Protein AF-A0A7X8Z5D9-F1 (afdb_monomer)

Mean predicted aligned error: 6.72 Å

Foldseek 3Di:
DDQEEEAEFAPLDDVRVVVSVVVQVVCCVVPVNGYYDYDHCLVVDDVVVSVVVSVVVCVVVVVVVPD

Solvent-accessible surface area (backbone atoms only — not comparable to full-atom values): 3977 Å² total; per-residue (Å²): 135,87,65,68,48,80,43,80,28,56,68,68,52,74,64,41,50,52,51,46,52,50,54,52,49,56,49,39,73,78,36,73,92,45,52,71,46,79,43,53,55,44,80,75,40,57,72,68,57,38,50,51,52,37,52,51,48,52,56,54,50,61,60,64,68,74,112

Radius of gyration: 15.15 Å; Cα contacts (8 Å, |Δi|>4): 61; chains: 1; bounding box: 31×33×36 Å

Nearest PDB structures (foldseek):
  6xxy-assembly1_B  TM=6.903E-01  e=1.225E+00  Haemophilus influenzae Rd KW20
  3udu-assembly2_D  TM=6.988E-01  e=1.620E+00  Campylobacter jejuni
  1cm7-assembly1_B  TM=6.951E-01  e=1.620E+00  Escherichia coli
  5j33-assembly1_A  TM=6.661E-01  e=1.862E+00  Arabidopsis thaliana
  1cnz-assembly1_B  TM=5.448E-01  e=1.225E+00  Salmonella enterica subsp. enterica serovar Typhimurium

Sequence (67 aa):
MVDRLLVLSASIGAGHLKAAEAVCGAFKECHPEKNVVHVDFLKYCDPVVSKLLEESYYFLTSRLVRK

pLDDT: mean 84.17, std 9.7, range [45.16, 94.25]

Structure (mmCIF, N/CA/C/O backbone):
data_AF-A0A7X8Z5D9-F1
#
_entry.id   AF-A0A7X8Z5D9-F1
#
loop_
_atom_site.group_PDB
_atom_site.id
_atom_site.type_symbol
_atom_site.label_atom_id
_atom_site.label_alt_id
_atom_site.label_comp_id
_atom_site.label_asym_id
_atom_site.label_entity_id
_atom_site.label_seq_id
_atom_site.pdbx_PDB_ins_code
_atom_site.Cartn_x
_atom_site.Cartn_y
_atom_site.Cartn_z
_atom_site.occupancy
_atom_site.B_iso_or_equiv
_atom_site.auth_seq_id
_atom_site.auth_comp_id
_atom_site.auth_asym_id
_atom_site.auth_atom_id
_atom_site.pdbx_PDB_model_num
ATOM 1 N N . MET A 1 1 ? -23.364 -2.396 7.541 1.00 61.06 1 MET A N 1
ATOM 2 C CA . MET A 1 1 ? -22.190 -1.866 8.267 1.00 61.06 1 MET A CA 1
ATOM 3 C C . MET A 1 1 ? -20.947 -2.378 7.553 1.00 61.06 1 MET A C 1
ATOM 5 O O . MET A 1 1 ? -21.011 -3.481 7.030 1.00 61.06 1 MET A O 1
ATOM 9 N N . VAL A 1 2 ? -19.889 -1.574 7.409 1.00 75.69 2 VAL A N 1
ATOM 10 C CA . VAL A 1 2 ? -18.649 -2.009 6.735 1.00 75.69 2 VAL A CA 1
ATOM 11 C C . VAL A 1 2 ? -17.729 -2.636 7.779 1.00 75.69 2 VAL A C 1
ATOM 13 O O . VAL A 1 2 ? -17.362 -1.951 8.736 1.00 75.69 2 VAL A O 1
ATOM 16 N N . ASP A 1 3 ? -17.373 -3.906 7.579 1.00 86.12 3 ASP A N 1
ATOM 17 C CA . ASP A 1 3 ? -16.563 -4.709 8.515 1.00 86.12 3 ASP A CA 1
ATOM 18 C C . ASP A 1 3 ? -15.092 -4.832 8.089 1.00 86.12 3 ASP A C 1
ATOM 20 O O . ASP A 1 3 ? -14.232 -5.235 8.876 1.00 86.12 3 ASP A O 1
ATOM 24 N N . ARG A 1 4 ? -14.793 -4.516 6.822 1.00 91.75 4 ARG A N 1
ATOM 25 C CA . ARG A 1 4 ? -13.454 -4.629 6.233 1.00 91.75 4 ARG A CA 1
ATOM 26 C C . ARG A 1 4 ? -13.173 -3.464 5.293 1.00 91.75 4 ARG A C 1
ATOM 28 O O . ARG A 1 4 ? -14.040 -3.095 4.505 1.00 91.75 4 ARG A O 1
ATOM 35 N N . LEU A 1 5 ? -11.954 -2.937 5.348 1.00 91.19 5 LEU A N 1
ATOM 36 C CA . LEU A 1 5 ? -11.447 -1.917 4.435 1.00 91.19 5 LEU A CA 1
ATOM 37 C C . LEU A 1 5 ? -10.258 -2.474 3.643 1.00 91.19 5 LEU A C 1
ATOM 39 O O . LEU A 1 5 ? -9.296 -2.977 4.222 1.00 91.19 5 LEU A O 1
ATOM 43 N N . LEU A 1 6 ? -10.315 -2.361 2.318 1.00 92.88 6 LEU A N 1
ATOM 44 C CA . LEU A 1 6 ? -9.176 -2.600 1.436 1.00 92.88 6 LEU A CA 1
ATOM 45 C C . LEU A 1 6 ? -8.721 -1.260 0.864 1.00 92.88 6 LEU A C 1
ATOM 47 O O . LEU A 1 6 ? -9.499 -0.573 0.204 1.00 92.88 6 LEU A O 1
ATOM 51 N N . VAL A 1 7 ? -7.460 -0.912 1.095 1.00 92.19 7 VAL A N 1
ATOM 52 C CA . VAL A 1 7 ? -6.819 0.263 0.507 1.00 92.19 7 VAL A CA 1
ATOM 53 C C . VAL A 1 7 ? -5.876 -0.209 -0.590 1.00 92.19 7 VAL A C 1
ATOM 55 O O . VAL A 1 7 ? -4.915 -0.927 -0.318 1.00 92.19 7 VAL A O 1
ATOM 58 N N . LEU A 1 8 ? -6.160 0.190 -1.829 1.00 91.12 8 LEU A N 1
ATOM 59 C CA . LEU A 1 8 ? -5.304 -0.072 -2.983 1.00 91.12 8 LEU A CA 1
ATOM 60 C C . LEU A 1 8 ? -4.469 1.170 -3.291 1.00 91.12 8 LEU A C 1
ATOM 62 O O . LEU A 1 8 ? -5.023 2.247 -3.506 1.00 91.12 8 LEU A O 1
ATOM 66 N N . SER A 1 9 ? -3.147 1.018 -3.334 1.00 88.44 9 SER A N 1
ATOM 67 C CA . SER A 1 9 ? -2.225 2.073 -3.766 1.00 88.44 9 SER A CA 1
ATOM 68 C C . SER A 1 9 ? -1.449 1.661 -5.011 1.00 88.44 9 SER A C 1
ATOM 70 O O . SER A 1 9 ? -1.190 0.478 -5.219 1.00 88.44 9 SER A O 1
ATOM 72 N N . ALA A 1 10 ? -1.028 2.655 -5.792 1.00 84.38 10 ALA A N 1
ATOM 73 C CA . ALA A 1 10 ? 0.039 2.521 -6.775 1.00 84.38 10 ALA A CA 1
ATOM 74 C C . ALA A 1 10 ? 1.260 3.268 -6.238 1.00 84.38 10 ALA A C 1
ATOM 76 O O . ALA A 1 10 ? 1.191 4.488 -6.099 1.00 84.38 10 ALA A O 1
ATOM 77 N N . SER A 1 11 ? 2.365 2.589 -5.941 1.00 79.12 11 SER A N 1
ATOM 78 C CA . SER A 1 11 ? 3.625 3.246 -5.538 1.00 79.12 11 SER A CA 1
ATOM 79 C C . SER A 1 11 ? 4.346 3.973 -6.685 1.00 79.12 11 SER A C 1
ATOM 81 O O 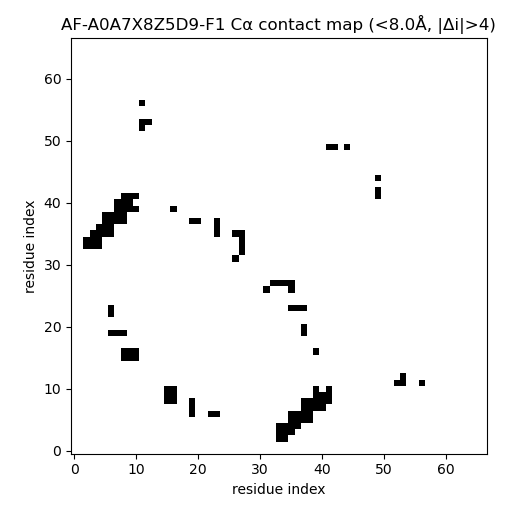. SER A 1 11 ? 5.547 3.819 -6.877 1.00 79.12 11 SER A O 1
ATOM 83 N N . ILE A 1 12 ? 3.624 4.799 -7.442 1.00 74.75 12 ILE A N 1
ATOM 84 C CA . ILE A 1 12 ? 4.187 5.743 -8.411 1.00 74.75 12 ILE A CA 1
ATOM 85 C C . ILE A 1 12 ? 4.654 6.980 -7.623 1.00 74.75 12 ILE A C 1
ATOM 87 O O . ILE A 1 12 ? 4.003 8.023 -7.605 1.00 74.75 12 ILE A O 1
ATOM 91 N N . GLY A 1 13 ? 5.735 6.811 -6.856 1.00 69.50 13 GLY A N 1
ATOM 92 C CA . GLY A 1 13 ? 6.273 7.807 -5.922 1.00 69.50 13 GLY A CA 1
ATOM 93 C C . GLY A 1 13 ? 5.813 7.655 -4.459 1.00 69.50 13 GLY A C 1
ATOM 94 O O . GLY A 1 13 ? 4.854 6.956 -4.131 1.00 69.50 13 GLY A O 1
ATOM 95 N N . ALA A 1 14 ? 6.516 8.335 -3.542 1.00 73.19 14 ALA A N 1
ATOM 96 C CA . ALA A 1 14 ? 6.355 8.159 -2.089 1.00 73.19 14 ALA A CA 1
ATOM 97 C C . ALA A 1 14 ? 5.002 8.646 -1.522 1.00 73.19 14 ALA A C 1
ATOM 99 O O . ALA A 1 14 ? 4.579 8.200 -0.453 1.00 73.19 14 ALA A O 1
ATOM 100 N N . GLY A 1 15 ? 4.311 9.553 -2.224 1.00 82.44 15 GLY A N 1
ATOM 101 C CA . GLY A 1 15 ? 3.077 10.179 -1.737 1.00 82.44 15 GLY A CA 1
ATOM 102 C C . GLY A 1 15 ? 1.888 9.220 -1.644 1.00 82.44 15 GLY A C 1
ATOM 103 O O . GLY A 1 15 ? 1.131 9.269 -0.678 1.00 82.44 15 GLY A O 1
ATOM 104 N N . HIS A 1 16 ? 1.735 8.312 -2.610 1.00 84.56 16 HIS A N 1
ATOM 105 C CA . HIS A 1 16 ? 0.597 7.388 -2.657 1.00 84.56 16 HIS A CA 1
ATOM 106 C C . HIS A 1 16 ? 0.658 6.321 -1.564 1.00 84.56 16 HIS A C 1
ATOM 108 O O . HIS A 1 16 ? -0.365 6.003 -0.957 1.00 84.56 16 HIS A O 1
ATOM 114 N N . LEU A 1 17 ? 1.861 5.829 -1.257 1.00 86.12 17 LEU A N 1
ATOM 115 C CA . LEU A 1 17 ? 2.070 4.901 -0.151 1.00 86.12 17 LEU A CA 1
ATOM 116 C C . LEU A 1 17 ? 1.727 5.567 1.189 1.00 86.12 17 LEU A C 1
ATOM 118 O O . LEU A 1 17 ? 0.959 5.015 1.972 1.00 86.12 17 LEU A O 1
ATOM 122 N N . LYS A 1 18 ? 2.225 6.790 1.418 1.00 89.56 18 LYS A N 1
ATOM 123 C CA . LYS A 1 18 ? 1.969 7.545 2.654 1.00 89.56 18 LYS A CA 1
ATOM 124 C C . LYS A 1 18 ? 0.496 7.900 2.840 1.00 89.56 18 LYS A C 1
ATOM 126 O O . LYS A 1 18 ? -0.014 7.806 3.953 1.00 89.56 18 LYS A O 1
ATOM 131 N N . ALA A 1 19 ? -0.199 8.263 1.765 1.00 90.94 19 ALA A N 1
ATOM 132 C CA . ALA A 1 19 ? -1.636 8.511 1.811 1.00 90.94 19 ALA A CA 1
ATOM 133 C C . ALA A 1 19 ? -2.417 7.246 2.203 1.00 90.94 19 ALA A C 1
ATOM 135 O O . ALA A 1 19 ? -3.303 7.303 3.053 1.00 90.94 19 ALA A O 1
ATOM 136 N N . ALA A 1 20 ? -2.060 6.095 1.628 1.00 91.56 20 ALA A N 1
ATOM 137 C CA . ALA A 1 20 ? -2.700 4.828 1.955 1.00 91.56 20 ALA A CA 1
ATOM 138 C C . ALA A 1 20 ? -2.435 4.390 3.408 1.00 91.56 20 ALA A C 1
ATOM 140 O O . ALA A 1 20 ? -3.366 3.966 4.095 1.00 91.56 20 ALA A O 1
ATOM 141 N N . GLU A 1 21 ? -1.204 4.564 3.902 1.00 91.94 21 GLU A N 1
ATOM 142 C CA . GLU A 1 21 ? -0.850 4.338 5.311 1.00 91.94 21 GLU A CA 1
ATOM 143 C C . GLU A 1 21 ? -1.684 5.224 6.249 1.00 91.94 21 GLU A C 1
ATOM 145 O O . GLU A 1 21 ? -2.239 4.724 7.229 1.00 91.94 21 GLU A O 1
ATOM 150 N N . ALA A 1 22 ? -1.830 6.515 5.928 1.00 94.00 22 ALA A N 1
ATOM 151 C CA . ALA A 1 22 ? -2.607 7.461 6.728 1.00 94.00 22 ALA A CA 1
ATOM 152 C C . ALA A 1 22 ? -4.094 7.077 6.808 1.00 94.00 22 ALA A C 1
ATOM 154 O O . ALA A 1 22 ? -4.676 7.087 7.892 1.00 94.00 22 ALA A O 1
ATOM 155 N N . VAL A 1 23 ? -4.697 6.674 5.685 1.00 93.50 23 VAL A N 1
ATOM 156 C CA . VAL A 1 23 ? -6.090 6.195 5.652 1.00 93.50 23 VAL A CA 1
ATOM 157 C C . VAL A 1 23 ? -6.255 4.924 6.489 1.00 93.50 23 VAL A C 1
ATOM 159 O O . VAL A 1 23 ? -7.212 4.812 7.254 1.00 93.50 23 VAL A O 1
ATOM 162 N N . CYS A 1 24 ? -5.317 3.977 6.389 1.00 94.06 24 CYS A N 1
ATOM 163 C CA . CYS A 1 24 ? -5.353 2.758 7.198 1.00 94.06 24 CYS A CA 1
ATOM 164 C C . CYS A 1 24 ? -5.225 3.049 8.696 1.00 94.06 24 CYS A C 1
ATOM 166 O O . CYS A 1 24 ? -5.924 2.427 9.496 1.00 94.06 24 CYS A O 1
ATOM 168 N N . GLY A 1 25 ? -4.342 3.981 9.065 1.00 93.75 25 GLY A N 1
ATOM 169 C CA . GLY A 1 25 ? -4.163 4.435 10.442 1.00 93.75 25 GLY A CA 1
ATOM 170 C C . GLY A 1 25 ? -5.446 5.040 11.000 1.00 93.75 25 GLY A C 1
ATOM 171 O O . GLY A 1 25 ? -5.982 4.528 11.980 1.00 93.75 25 GLY A O 1
ATOM 172 N N . ALA A 1 26 ? -6.003 6.037 10.308 1.00 94.25 26 ALA A N 1
ATOM 173 C CA . ALA A 1 26 ? -7.242 6.696 10.718 1.00 94.25 26 ALA A CA 1
ATOM 174 C C . ALA A 1 26 ? -8.414 5.708 10.851 1.00 94.25 26 ALA A C 1
ATOM 176 O O . ALA A 1 26 ? -9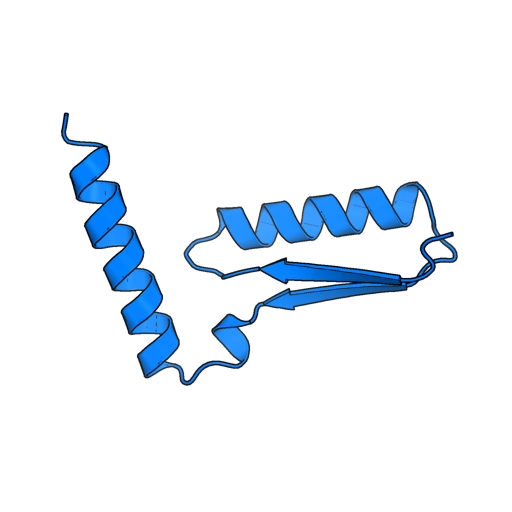.182 5.764 11.809 1.00 94.25 26 ALA A O 1
ATOM 177 N N . PHE A 1 27 ? -8.537 4.749 9.927 1.00 93.12 27 PHE A N 1
ATOM 178 C CA . PHE A 1 27 ? -9.590 3.737 10.007 1.00 93.12 27 PHE A CA 1
ATOM 179 C C . PHE A 1 27 ? -9.436 2.821 11.229 1.00 93.12 27 PHE A C 1
ATOM 181 O O . PHE A 1 27 ? -10.432 2.518 11.883 1.00 93.12 27 PHE A O 1
ATOM 188 N N . LYS A 1 28 ? -8.207 2.402 11.564 1.00 92.62 28 LYS A N 1
ATOM 189 C CA . LYS A 1 28 ? -7.937 1.595 12.768 1.00 92.62 28 LYS A CA 1
ATOM 190 C C . LYS A 1 28 ? -8.184 2.365 14.060 1.00 92.62 28 LYS A C 1
ATOM 192 O O . LYS A 1 28 ? -8.634 1.764 15.026 1.00 92.62 28 LYS A O 1
ATOM 197 N N . GLU A 1 29 ? -7.898 3.663 14.085 1.00 94.19 29 GLU A N 1
ATOM 198 C CA . GLU A 1 29 ? -8.179 4.511 15.248 1.00 94.19 29 GLU A CA 1
ATOM 199 C C . GLU A 1 29 ? -9.686 4.630 15.505 1.00 94.19 29 GLU A C 1
ATOM 201 O O . GLU A 1 29 ? -10.128 4.525 16.647 1.00 94.19 29 GLU A O 1
ATOM 206 N N . CYS A 1 30 ? -10.489 4.796 14.449 1.00 92.44 30 CYS A N 1
ATOM 207 C CA . CYS A 1 30 ? -11.946 4.875 14.572 1.00 92.44 30 CYS A CA 1
ATOM 208 C C . CYS A 1 30 ? -12.619 3.513 14.800 1.00 92.44 30 CYS A C 1
ATOM 210 O O . CYS A 1 30 ? -13.690 3.454 15.407 1.00 92.44 30 CYS A O 1
ATOM 212 N N . HIS A 1 31 ? -12.028 2.433 14.282 1.00 91.62 31 HIS A N 1
ATOM 213 C CA . HIS A 1 31 ? -12.598 1.085 14.311 1.00 91.62 31 HIS A CA 1
ATOM 214 C C . HIS A 1 31 ? -11.533 0.011 14.614 1.00 91.62 31 HIS A C 1
ATOM 216 O O . HIS A 1 31 ? -11.146 -0.744 13.713 1.00 91.62 31 HIS A O 1
ATOM 222 N N . PRO A 1 32 ? -11.054 -0.085 15.869 1.00 88.19 32 PRO A N 1
ATOM 223 C CA . PRO A 1 32 ? -9.975 -1.000 16.253 1.00 88.19 32 PRO A CA 1
ATOM 224 C C . PRO A 1 32 ? -10.300 -2.481 16.019 1.00 88.19 32 PRO A C 1
A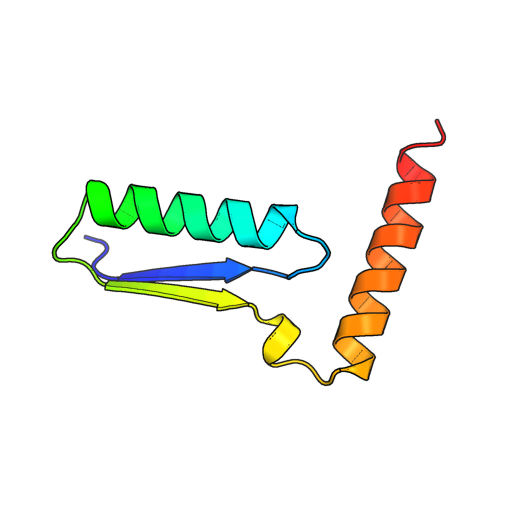TOM 226 O O . PRO A 1 32 ? -9.407 -3.293 15.790 1.00 88.19 32 PRO A O 1
ATOM 229 N N . GLU A 1 33 ? -11.581 -2.838 16.083 1.00 89.69 33 GLU A N 1
ATOM 230 C CA . GLU A 1 33 ? -12.097 -4.194 15.906 1.00 89.69 33 GLU A CA 1
ATOM 231 C C . GLU A 1 33 ? -12.177 -4.635 14.437 1.00 89.69 33 GLU A C 1
ATOM 233 O O . GLU A 1 33 ? -12.390 -5.816 14.150 1.00 89.69 33 GLU A O 1
ATOM 238 N N . LYS A 1 34 ? -12.029 -3.697 13.493 1.00 90.44 34 LYS A N 1
ATOM 239 C CA . LYS A 1 34 ? -12.238 -3.950 12.065 1.00 90.44 34 LYS A CA 1
ATOM 240 C C . LYS A 1 34 ? -10.938 -4.229 11.332 1.00 90.44 34 LYS A C 1
ATOM 242 O O . LYS A 1 34 ? -9.868 -3.711 11.643 1.00 90.44 34 LYS A O 1
ATOM 247 N N . ASN A 1 35 ? -11.050 -5.035 10.281 1.00 90.88 35 ASN A N 1
ATOM 248 C CA . ASN A 1 35 ? -9.899 -5.406 9.470 1.00 90.88 35 ASN A CA 1
ATOM 249 C C . ASN A 1 35 ? -9.625 -4.344 8.405 1.00 90.88 35 ASN A C 1
ATOM 251 O O . ASN A 1 35 ? -10.506 -4.021 7.607 1.00 90.88 35 ASN A O 1
ATOM 255 N N . VAL A 1 36 ? -8.384 -3.869 8.337 1.00 93.00 36 VAL A N 1
ATOM 256 C CA . VAL A 1 36 ? -7.896 -3.065 7.214 1.00 93.00 36 VAL A CA 1
ATOM 257 C C . VAL A 1 36 ? -6.676 -3.719 6.589 1.00 93.00 36 VAL A C 1
ATOM 259 O O . VAL A 1 36 ? -5.771 -4.177 7.289 1.00 93.00 36 VAL A O 1
ATOM 262 N N . VAL A 1 37 ? -6.665 -3.757 5.261 1.00 93.38 37 VAL A N 1
ATOM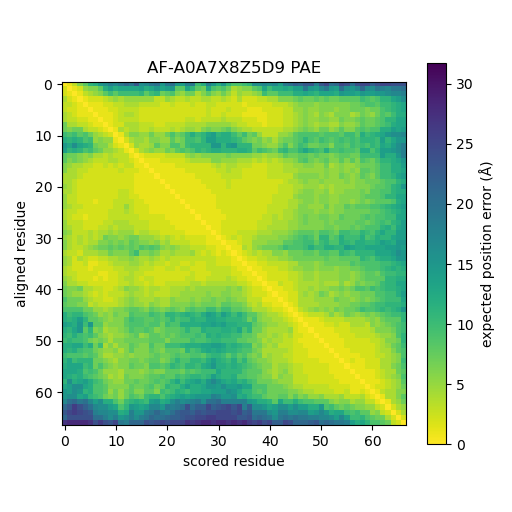 263 C CA . VAL A 1 37 ? -5.563 -4.286 4.463 1.00 93.38 37 VAL A CA 1
ATOM 264 C C . VAL A 1 37 ? -5.137 -3.217 3.471 1.00 93.38 37 VAL A C 1
ATOM 266 O O . VAL A 1 37 ? -5.966 -2.661 2.755 1.00 93.38 37 VAL A O 1
ATOM 269 N N . HIS A 1 38 ? -3.837 -2.952 3.418 1.00 92.69 38 HIS A N 1
ATOM 270 C CA . HIS A 1 38 ? -3.228 -2.094 2.412 1.00 92.69 38 HIS A CA 1
ATOM 271 C C . HIS A 1 38 ? -2.479 -2.960 1.406 1.00 92.69 38 HIS A C 1
ATOM 273 O O . HIS A 1 38 ? -1.608 -3.746 1.778 1.00 92.69 38 HIS A O 1
ATOM 279 N N . VAL A 1 39 ? -2.837 -2.820 0.134 1.00 91.81 39 VAL A N 1
ATOM 280 C CA . VAL A 1 39 ? -2.207 -3.515 -0.982 1.00 91.81 39 VAL A CA 1
ATOM 281 C C . VAL A 1 39 ? -1.653 -2.484 -1.954 1.00 91.81 39 VAL A C 1
ATOM 283 O O . VAL A 1 39 ? -2.390 -1.689 -2.533 1.00 91.81 39 VAL A O 1
ATOM 286 N N . ASP A 1 40 ? -0.343 -2.531 -2.159 1.00 88.44 40 ASP A N 1
ATOM 287 C CA . ASP A 1 40 ? 0.302 -1.843 -3.268 1.00 88.44 40 ASP A CA 1
ATOM 288 C C . ASP A 1 40 ? 0.268 -2.748 -4.496 1.00 88.44 40 ASP A C 1
ATOM 290 O O . ASP A 1 40 ? 1.020 -3.722 -4.573 1.00 88.44 40 ASP A O 1
ATOM 294 N N . PHE A 1 41 ? -0.636 -2.466 -5.434 1.00 84.88 41 PHE A N 1
ATOM 295 C CA . PHE A 1 41 ? -0.859 -3.371 -6.561 1.00 84.88 41 PHE A CA 1
ATOM 296 C C . PHE A 1 41 ? 0.330 -3.399 -7.523 1.00 84.88 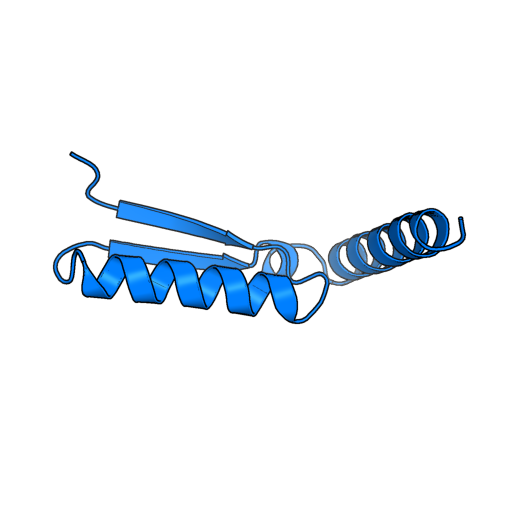41 PHE A C 1
ATOM 298 O O . PHE A 1 41 ? 0.513 -4.397 -8.214 1.00 84.88 41 PHE A O 1
ATOM 305 N N . LEU A 1 42 ? 1.179 -2.364 -7.534 1.00 83.44 42 LEU A N 1
ATOM 306 C CA . LEU A 1 42 ? 2.385 -2.367 -8.362 1.00 83.44 42 LEU A CA 1
ATOM 307 C C . LEU A 1 42 ? 3.378 -3.452 -7.941 1.00 83.44 42 LEU A C 1
ATOM 309 O O . LEU A 1 42 ? 4.088 -3.976 -8.792 1.00 83.44 42 LEU A O 1
ATOM 313 N N . LYS A 1 43 ? 3.363 -3.879 -6.670 1.00 82.50 43 LYS A N 1
ATOM 314 C CA . LYS A 1 43 ? 4.147 -5.041 -6.211 1.00 82.50 43 LYS A CA 1
ATOM 315 C C . LYS A 1 43 ? 3.662 -6.368 -6.791 1.00 82.50 43 LYS A C 1
ATOM 317 O O . LYS A 1 43 ? 4.394 -7.349 -6.733 1.00 82.50 43 LYS A O 1
ATOM 322 N N . TYR A 1 44 ? 2.434 -6.408 -7.302 1.00 83.38 44 TYR A N 1
ATOM 323 C CA . TYR A 1 44 ? 1.850 -7.579 -7.954 1.00 83.38 44 TYR A CA 1
ATOM 324 C C . TYR A 1 44 ? 1.975 -7.516 -9.480 1.00 83.38 44 TYR A C 1
ATOM 326 O O . TYR A 1 44 ? 1.660 -8.491 -10.159 1.00 83.38 44 TYR A O 1
ATOM 334 N N . CYS A 1 45 ? 2.431 -6.387 -10.027 1.00 82.00 45 CYS A N 1
ATOM 335 C CA . CYS A 1 45 ? 2.786 -6.276 -11.431 1.00 82.00 45 CYS A CA 1
ATOM 336 C C . CYS A 1 45 ? 4.210 -6.788 -11.663 1.00 82.00 45 CYS A C 1
ATOM 338 O O . CYS A 1 45 ? 5.068 -6.716 -10.782 1.00 82.00 45 CYS A O 1
ATOM 340 N N . ASP A 1 46 ? 4.474 -7.259 -12.884 1.00 83.88 46 ASP A N 1
ATOM 341 C CA . ASP A 1 46 ? 5.845 -7.515 -13.315 1.00 83.88 46 ASP A CA 1
ATOM 342 C C . ASP A 1 46 ? 6.681 -6.225 -13.156 1.00 83.88 46 ASP A C 1
ATOM 344 O O . ASP A 1 46 ? 6.183 -5.141 -13.496 1.00 83.88 46 ASP A O 1
ATOM 348 N N . PRO A 1 47 ? 7.928 -6.297 -12.653 1.00 78.94 47 PRO A N 1
ATOM 349 C CA . PRO A 1 47 ? 8.780 -5.124 -12.462 1.00 78.94 47 PRO A CA 1
ATOM 350 C C . PRO A 1 47 ? 8.903 -4.238 -13.709 1.00 78.94 47 PRO A C 1
ATOM 352 O O . PRO A 1 47 ? 8.993 -3.015 -13.586 1.00 78.94 47 PRO A O 1
ATOM 355 N N . VAL A 1 48 ? 8.859 -4.830 -14.909 1.00 82.94 48 VAL A N 1
ATOM 356 C CA . VAL A 1 48 ? 8.894 -4.102 -16.185 1.00 82.94 48 VAL A CA 1
ATOM 357 C C . VAL A 1 48 ? 7.626 -3.271 -16.376 1.00 82.94 48 VAL A C 1
ATOM 359 O O . VAL A 1 48 ? 7.703 -2.099 -16.743 1.00 82.94 48 VAL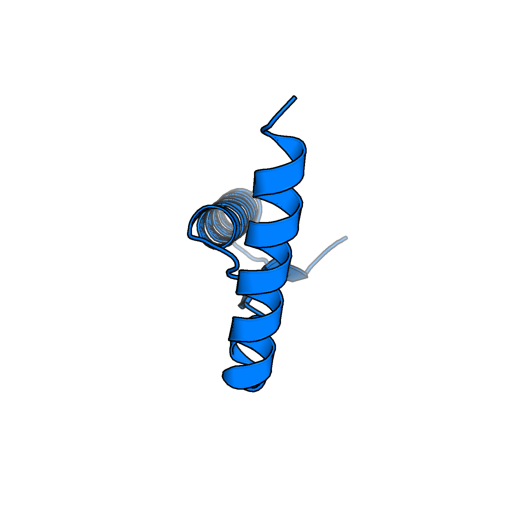 A O 1
ATOM 362 N N . VAL A 1 49 ? 6.458 -3.844 -16.077 1.00 80.62 49 VAL A N 1
ATOM 363 C CA . VAL A 1 49 ? 5.164 -3.151 -16.172 1.00 80.62 49 VAL A CA 1
ATOM 364 C C . VAL A 1 49 ? 5.065 -2.048 -15.123 1.00 80.62 49 VAL A C 1
ATOM 366 O O . VAL A 1 49 ? 4.644 -0.938 -15.445 1.00 80.62 49 VAL A O 1
ATOM 369 N N . SER A 1 50 ? 5.502 -2.319 -13.889 1.00 80.06 50 SER A N 1
ATOM 370 C CA . SER A 1 50 ? 5.521 -1.316 -12.819 1.00 80.06 50 SER A CA 1
ATOM 371 C C . SER A 1 50 ? 6.362 -0.101 -13.210 1.00 80.06 50 SER A C 1
ATOM 373 O O . SER A 1 50 ? 5.914 1.035 -13.060 1.00 80.06 50 SER A O 1
ATOM 375 N N . LYS A 1 51 ? 7.556 -0.335 -13.768 1.00 80.75 51 LYS A N 1
ATOM 376 C CA . LYS A 1 51 ? 8.456 0.734 -14.209 1.00 80.75 51 LYS A CA 1
ATOM 377 C C . LYS A 1 51 ? 7.883 1.532 -15.382 1.00 80.75 51 LYS A C 1
ATOM 379 O O . LYS A 1 51 ? 7.943 2.757 -15.370 1.00 80.75 51 LYS A O 1
ATOM 384 N N . LEU A 1 52 ? 7.271 0.859 -16.358 1.00 84.81 52 LEU A N 1
ATOM 385 C CA . LEU A 1 52 ? 6.630 1.519 -17.499 1.00 84.81 52 LEU A CA 1
ATOM 386 C C . LEU A 1 52 ? 5.479 2.440 -17.057 1.00 84.81 52 LEU A C 1
ATOM 388 O O . LEU A 1 52 ? 5.337 3.551 -17.572 1.00 84.81 52 LEU A O 1
ATOM 392 N N . LEU A 1 53 ? 4.659 1.989 -16.102 1.00 82.81 53 LEU A N 1
ATOM 393 C CA . LEU A 1 53 ? 3.565 2.786 -15.541 1.00 82.81 53 LEU A CA 1
ATOM 394 C C . LEU A 1 53 ? 4.088 4.007 -14.783 1.00 82.81 53 LEU A C 1
ATOM 396 O O . LEU A 1 53 ? 3.557 5.106 -14.948 1.00 82.81 53 LEU A O 1
ATOM 400 N N . GLU A 1 54 ? 5.148 3.824 -13.997 1.00 82.31 54 GLU A N 1
ATOM 401 C CA . GLU A 1 54 ? 5.800 4.906 -13.267 1.00 82.31 5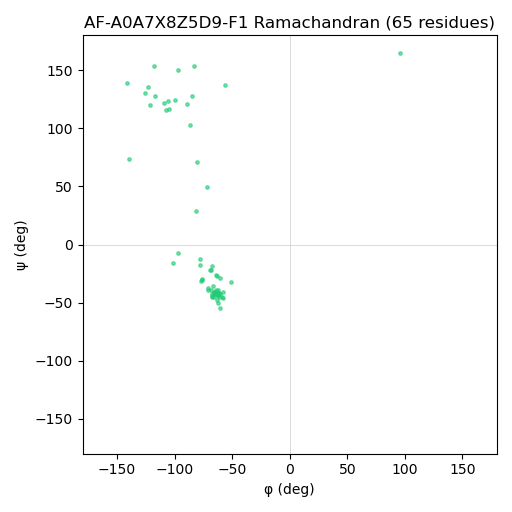4 GLU A CA 1
ATOM 402 C C . GLU A 1 54 ? 6.377 5.971 -14.217 1.00 82.31 54 GLU A C 1
ATOM 404 O O . GLU A 1 54 ? 6.057 7.156 -14.093 1.00 82.31 54 GLU A O 1
ATOM 409 N N . GLU A 1 55 ? 7.151 5.558 -15.223 1.00 84.06 55 GLU A N 1
ATOM 410 C CA . GLU A 1 55 ? 7.729 6.456 -16.231 1.00 84.06 55 GLU A CA 1
ATOM 411 C C . GLU A 1 55 ? 6.647 7.201 -17.028 1.00 84.06 55 GLU A C 1
ATOM 413 O O . GLU A 1 55 ? 6.742 8.415 -17.232 1.00 84.06 55 GLU A O 1
ATOM 418 N N . SER A 1 56 ? 5.583 6.499 -17.430 1.00 83.25 56 SER A N 1
ATOM 419 C CA . SER A 1 56 ? 4.460 7.091 -18.167 1.00 83.25 56 SER A CA 1
ATOM 420 C C . SER A 1 56 ? 3.747 8.166 -17.345 1.00 83.25 56 SER A C 1
ATOM 422 O O . SER A 1 56 ? 3.421 9.236 -17.863 1.00 83.25 56 SER A O 1
ATOM 424 N N . TYR A 1 57 ? 3.536 7.920 -16.052 1.00 82.00 57 TYR A N 1
ATOM 425 C CA . TYR A 1 57 ? 2.921 8.891 -15.153 1.00 82.00 57 TYR A CA 1
ATOM 426 C C . TYR A 1 57 ? 3.794 10.138 -14.963 1.00 82.00 57 TYR A C 1
ATOM 428 O O . TYR A 1 57 ? 3.294 11.262 -15.076 1.00 82.00 57 TYR A O 1
ATOM 436 N N . TYR A 1 58 ? 5.104 9.977 -14.738 1.00 81.94 58 TYR A N 1
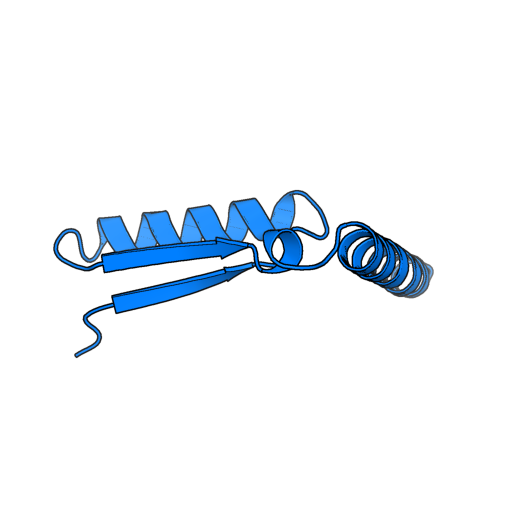ATOM 437 C CA . TYR A 1 58 ? 6.026 11.116 -14.642 1.00 81.94 58 TYR A CA 1
ATOM 438 C C . TYR A 1 58 ? 6.094 11.917 -15.947 1.00 81.94 58 TYR A C 1
ATOM 440 O O . TYR A 1 58 ? 6.106 13.151 -15.931 1.00 81.94 58 TYR A O 1
ATOM 448 N N . PHE A 1 59 ? 6.084 11.243 -17.098 1.00 85.56 59 PHE A N 1
ATOM 449 C CA . PHE A 1 59 ? 6.048 11.908 -18.398 1.00 85.56 59 PHE A CA 1
ATOM 450 C C . PHE A 1 59 ? 4.775 12.748 -18.586 1.00 85.56 59 PHE A C 1
ATOM 452 O O . PHE A 1 59 ? 4.842 13.899 -19.023 1.00 85.56 59 PHE A O 1
ATOM 459 N N . LEU A 1 60 ? 3.610 12.205 -18.225 1.00 85.12 60 LEU A N 1
ATOM 460 C CA . LEU A 1 60 ? 2.335 12.915 -18.340 1.00 85.12 60 LEU A CA 1
ATOM 461 C C . LEU A 1 60 ? 2.252 14.105 -17.377 1.00 85.12 60 LEU A C 1
ATOM 463 O O . LEU A 1 60 ? 1.862 15.203 -17.777 1.00 85.12 60 LEU A O 1
ATOM 467 N N . THR A 1 61 ? 2.659 13.919 -16.123 1.00 82.06 61 THR A N 1
ATOM 468 C CA . THR A 1 61 ? 2.593 14.971 -15.097 1.00 82.06 61 THR A CA 1
ATOM 469 C C . THR A 1 61 ? 3.609 16.089 -15.331 1.00 82.06 61 THR A C 1
ATOM 471 O O . THR A 1 61 ? 3.258 17.262 -15.206 1.00 82.06 61 THR A O 1
ATOM 474 N N . SER A 1 62 ? 4.832 15.778 -15.774 1.00 80.06 62 SER A N 1
ATOM 475 C CA . SER A 1 62 ? 5.833 16.799 -16.134 1.00 80.06 62 SER A CA 1
ATOM 476 C C . SER A 1 62 ? 5.408 17.675 -17.320 1.00 80.06 62 SER A C 1
ATOM 478 O O . SER A 1 62 ? 5.799 18.841 -17.404 1.00 80.06 62 SER A O 1
ATOM 480 N N . ARG A 1 63 ? 4.561 17.154 -18.217 1.00 73.75 63 ARG A N 1
ATOM 481 C CA . ARG A 1 63 ? 3.948 17.934 -19.303 1.00 73.75 63 ARG A CA 1
ATOM 482 C C . ARG A 1 63 ? 2.806 18.834 -18.839 1.00 73.75 63 ARG A C 1
ATOM 484 O O . ARG A 1 63 ? 2.610 19.888 -19.435 1.00 73.75 63 ARG A O 1
ATOM 491 N N . LEU A 1 64 ? 2.077 18.446 -17.795 1.00 67.00 64 LEU A N 1
ATOM 492 C CA . LEU A 1 64 ? 0.970 19.238 -17.248 1.00 67.00 64 LEU A CA 1
ATOM 493 C C . LEU A 1 64 ? 1.449 20.425 -16.402 1.00 67.00 64 LEU A C 1
ATOM 495 O O . LEU A 1 64 ? 0.801 21.465 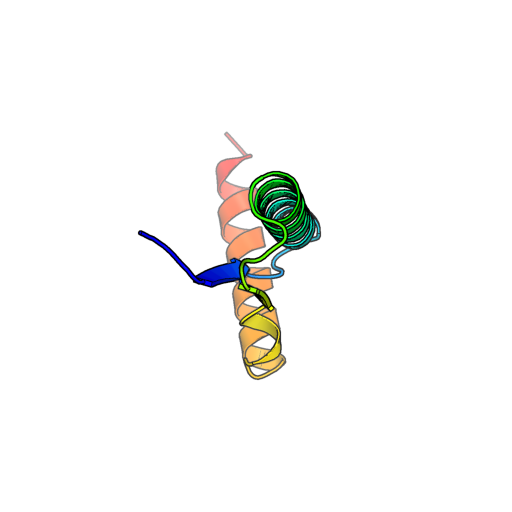-16.406 1.00 67.00 64 LEU A O 1
ATOM 499 N N . VAL A 1 65 ? 2.591 20.292 -15.721 1.00 59.41 65 VAL A N 1
ATOM 500 C CA . VAL A 1 65 ? 3.172 21.356 -14.876 1.00 59.41 65 VAL A CA 1
ATOM 501 C C . VAL A 1 65 ? 3.884 22.445 -15.698 1.00 59.41 65 VAL A C 1
ATOM 503 O O . VAL A 1 65 ? 4.102 23.545 -15.208 1.00 59.41 65 VAL A O 1
ATOM 506 N N . ARG A 1 66 ? 4.222 22.186 -16.968 1.00 56.25 66 ARG A N 1
ATOM 507 C CA . ARG A 1 66 ? 4.915 23.137 -17.861 1.00 56.25 66 ARG A CA 1
ATOM 508 C C . ARG A 1 66 ? 4.002 24.190 -18.524 1.00 56.25 66 ARG A C 1
ATOM 510 O O . ARG A 1 66 ? 4.320 24.648 -19.621 1.00 56.25 66 ARG A O 1
ATOM 517 N N . LYS A 1 67 ? 2.889 24.571 -17.893 1.00 45.16 67 LYS A N 1
ATOM 518 C CA . LYS A 1 67 ? 2.024 25.665 -18.364 1.00 45.16 67 LYS A CA 1
ATOM 519 C C . LYS A 1 67 ? 2.179 26.917 -17.518 1.00 45.16 67 LYS A C 1
ATOM 521 O O . LYS A 1 67 ? 2.150 26.779 -16.279 1.00 45.16 67 LYS A O 1
#

Secondary structure (DSSP, 8-state):
---EEEEEE--SSHHHHHHHHHHHHHHHHH-TTSEEEEEEGGGGS-HHHHHHHHHHHHHHHHHHH--